Protein AF-A0A7C6DMF7-F1 (afdb_monomer_lite)

Radius of gyration: 14.87 Å; chains: 1; bounding box: 34×24×40 Å

Secondary structure (DSSP, 8-state):
--EEEESS-SSSEEEE---GGGHHHHHHHHHHHHHHHHS-PPP---------S-----

Sequence (58 aa):
YGARMTGAGFGGCTVALVRTEQVPAYVERASAAYEARTGLRARFHVCQVVDGAGEVVG

pLDDT: mean 95.38, std 4.43, range [70.5, 98.69]

Structure (mmCIF, N/CA/C/O backbone):
data_AF-A0A7C6DMF7-F1
#
_entry.id   AF-A0A7C6DMF7-F1
#
loop_
_atom_site.group_PDB
_atom_site.id
_atom_site.type_symbol
_atom_site.label_atom_id
_atom_site.label_alt_id
_atom_site.label_comp_id
_atom_site.label_asym_id
_atom_site.label_entity_id
_atom_site.label_seq_id
_atom_site.pdbx_PDB_ins_code
_atom_site.Cartn_x
_atom_site.Cartn_y
_atom_site.Cartn_z
_atom_site.occupancy
_atom_site.B_iso_or_equiv
_atom_site.auth_seq_id
_atom_site.auth_comp_id
_atom_site.auth_asym_id
_atom_site.auth_atom_id
_atom_site.pdbx_PDB_model_num
ATOM 1 N N . TYR A 1 1 ? -9.495 -10.556 -4.918 1.00 80.88 1 TYR A N 1
ATOM 2 C CA . TYR A 1 1 ? -8.344 -11.428 -4.632 1.00 80.88 1 TYR A CA 1
ATOM 3 C C . TYR A 1 1 ? -7.645 -10.915 -3.374 1.00 80.88 1 TYR A C 1
ATOM 5 O O . TYR A 1 1 ? -8.131 -9.955 -2.782 1.00 80.88 1 TYR A O 1
ATOM 13 N N . GLY A 1 2 ? -6.626 -11.632 -2.888 1.00 96.44 2 GLY A N 1
ATOM 14 C CA . GLY A 1 2 ? -6.026 -11.407 -1.568 1.00 96.44 2 GLY A CA 1
ATOM 15 C C . GLY A 1 2 ? -5.310 -10.064 -1.418 1.00 96.44 2 GLY A C 1
ATOM 16 O O . GLY A 1 2 ? -5.056 -9.359 -2.398 1.00 96.44 2 GLY A O 1
ATOM 17 N N . ALA A 1 3 ? -4.967 -9.740 -0.175 1.00 96.69 3 ALA A N 1
ATOM 18 C CA . ALA A 1 3 ? -4.193 -8.562 0.177 1.00 96.69 3 ALA A CA 1
ATOM 19 C C . ALA A 1 3 ? -3.085 -8.930 1.166 1.00 96.69 3 ALA A C 1
ATOM 21 O O . ALA A 1 3 ? -3.268 -9.811 2.007 1.00 96.69 3 ALA A O 1
ATOM 22 N N . ARG A 1 4 ? -1.942 -8.248 1.072 1.00 97.19 4 ARG A N 1
ATOM 23 C CA . A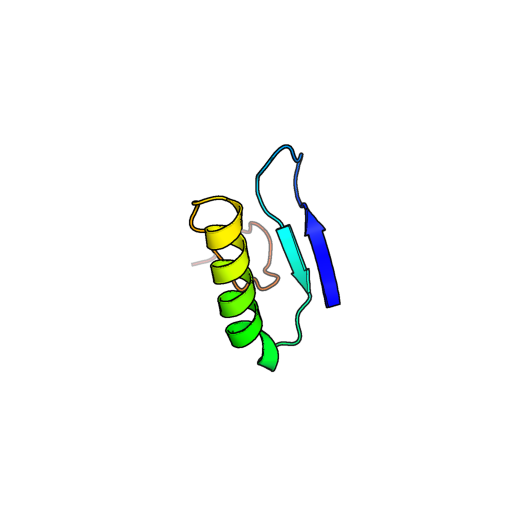RG A 1 4 ? -0.848 -8.365 2.044 1.00 97.19 4 ARG A CA 1
ATOM 24 C C . ARG A 1 4 ? -0.137 -7.036 2.236 1.00 97.19 4 ARG A C 1
ATOM 26 O O . ARG A 1 4 ? -0.178 -6.169 1.363 1.00 97.19 4 ARG A O 1
ATOM 33 N N . MET A 1 5 ? 0.573 -6.906 3.349 1.00 96.38 5 MET A N 1
ATOM 34 C CA . MET A 1 5 ? 1.558 -5.840 3.510 1.00 96.38 5 MET A CA 1
ATOM 35 C C . MET A 1 5 ? 2.703 -5.986 2.497 1.00 96.38 5 MET A C 1
ATOM 37 O O . MET A 1 5 ? 3.064 -7.099 2.096 1.00 96.38 5 MET A O 1
ATOM 41 N N . THR A 1 6 ? 3.271 -4.856 2.087 1.00 95.75 6 THR A N 1
ATOM 42 C CA . THR A 1 6 ? 4.465 -4.787 1.240 1.00 95.75 6 THR A CA 1
ATOM 43 C C . THR A 1 6 ? 5.525 -3.894 1.890 1.00 95.75 6 THR A C 1
ATOM 45 O O . THR A 1 6 ? 5.189 -2.971 2.631 1.00 95.75 6 THR A O 1
ATOM 48 N N . GLY A 1 7 ? 6.803 -4.173 1.631 1.00 94.56 7 GLY A N 1
ATOM 49 C CA . GLY A 1 7 ? 7.932 -3.530 2.311 1.00 94.56 7 GLY A CA 1
ATOM 50 C C . GLY A 1 7 ? 8.284 -4.172 3.660 1.00 94.56 7 GLY A C 1
ATOM 51 O O . GLY A 1 7 ? 7.928 -5.319 3.922 1.00 94.56 7 GLY A O 1
ATOM 52 N N . ALA A 1 8 ? 9.009 -3.429 4.503 1.00 95.25 8 ALA A N 1
ATOM 53 C CA . ALA A 1 8 ? 9.590 -3.923 5.759 1.00 95.25 8 ALA A CA 1
ATOM 54 C C . ALA A 1 8 ? 8.590 -4.067 6.925 1.00 95.25 8 ALA A C 1
ATOM 56 O O . ALA A 1 8 ? 8.874 -4.759 7.899 1.00 95.25 8 ALA A O 1
ATOM 57 N N . GLY A 1 9 ? 7.419 -3.432 6.833 1.00 93.56 9 GLY A N 1
ATOM 58 C CA . GLY A 1 9 ? 6.374 -3.494 7.853 1.00 93.56 9 GLY A CA 1
ATOM 59 C C . GLY A 1 9 ? 6.406 -2.387 8.902 1.00 93.56 9 GLY A C 1
ATOM 60 O O . GLY A 1 9 ? 6.914 -1.302 8.641 1.00 93.56 9 GLY A O 1
ATOM 61 N N . PHE A 1 10 ? 5.765 -2.648 10.054 1.00 93.56 10 PHE A N 1
ATOM 62 C CA . PHE A 1 10 ? 5.492 -1.668 11.127 1.00 93.56 10 PHE A CA 1
ATOM 63 C C . PHE A 1 10 ? 4.712 -0.420 10.667 1.00 93.56 10 PHE A C 1
ATOM 65 O O . PHE A 1 10 ? 4.769 0.638 11.286 1.00 93.56 10 PHE A O 1
ATOM 72 N N . GLY A 1 11 ? 3.968 -0.560 9.570 1.00 90.94 11 GLY A N 1
ATOM 73 C CA . GLY A 1 11 ? 3.303 0.525 8.859 1.00 90.94 11 GLY A CA 1
ATOM 74 C C . GLY A 1 11 ? 3.483 0.360 7.351 1.00 90.94 11 GLY A C 1
ATOM 75 O O . GLY A 1 11 ? 3.673 -0.753 6.855 1.00 90.94 11 GLY A O 1
ATOM 76 N N . GLY A 1 12 ? 3.439 1.476 6.622 1.00 93.81 12 GLY A N 1
ATOM 77 C CA . GLY A 1 12 ? 3.687 1.508 5.182 1.00 93.81 12 GLY A CA 1
ATOM 78 C C . GLY A 1 12 ? 2.457 1.162 4.344 1.00 93.81 12 GLY A C 1
ATOM 79 O O . GLY A 1 12 ? 1.363 1.668 4.592 1.00 93.81 12 GLY A O 1
ATOM 80 N N . CYS A 1 13 ? 2.653 0.332 3.318 1.00 95.69 13 CYS A N 1
ATOM 81 C CA . CYS A 1 13 ? 1.651 0.072 2.288 1.00 95.69 13 CYS A CA 1
ATOM 82 C C . CYS A 1 13 ? 1.166 -1.381 2.301 1.00 95.69 13 CYS A C 1
ATOM 84 O O . CYS A 1 13 ? 1.874 -2.314 2.687 1.00 95.69 13 CYS A O 1
ATOM 86 N N . THR A 1 14 ? -0.043 -1.579 1.784 1.00 96.69 14 THR A N 1
ATOM 87 C CA . THR A 1 14 ? -0.571 -2.900 1.437 1.00 96.69 14 THR A CA 1
ATOM 88 C C . THR A 1 14 ? -0.821 -2.973 -0.064 1.00 96.69 14 THR A C 1
ATOM 90 O O . THR A 1 14 ? -1.035 -1.951 -0.713 1.00 96.69 14 THR A O 1
ATOM 93 N N . VAL A 1 15 ? -0.777 -4.181 -0.620 1.00 97.12 15 VAL A N 1
ATOM 94 C CA . VAL A 1 15 ? -1.163 -4.459 -2.008 1.00 97.12 15 VAL A CA 1
ATOM 95 C C . VAL A 1 15 ? -2.357 -5.396 -1.974 1.00 97.12 15 VAL A C 1
ATOM 97 O O . VAL A 1 15 ? -2.302 -6.434 -1.312 1.00 97.12 15 VAL A O 1
ATOM 100 N N . ALA A 1 16 ? -3.420 -5.032 -2.6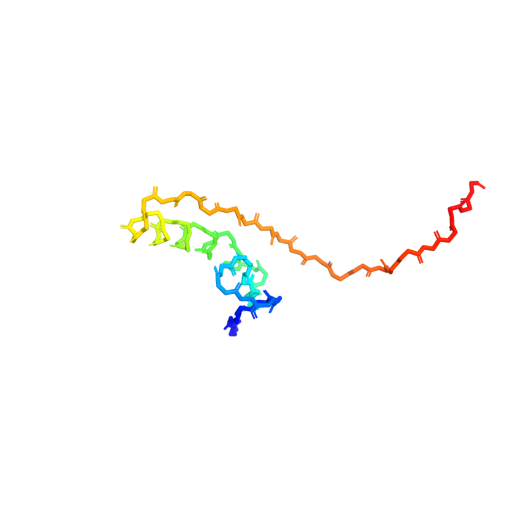87 1.00 97.56 16 ALA A N 1
ATOM 101 C CA . ALA A 1 16 ? -4.633 -5.824 -2.819 1.00 97.56 16 ALA A CA 1
ATOM 102 C C . ALA A 1 16 ? -4.914 -6.096 -4.295 1.00 97.56 16 ALA A C 1
ATOM 104 O O . ALA A 1 16 ? -4.997 -5.174 -5.104 1.00 97.56 16 ALA A O 1
ATOM 105 N N . LEU A 1 17 ? -5.083 -7.369 -4.638 1.00 96.94 17 LEU A N 1
ATOM 106 C CA . LEU A 1 17 ? -5.498 -7.767 -5.975 1.00 96.94 17 LEU A CA 1
ATOM 107 C C . LEU A 1 17 ? -7.030 -7.730 -6.034 1.00 96.94 17 LEU A C 1
ATOM 109 O O . LEU A 1 17 ? -7.722 -8.464 -5.325 1.00 96.94 17 LEU A O 1
ATOM 113 N N . VAL A 1 18 ? -7.594 -6.878 -6.881 1.00 96.62 18 VAL A N 1
ATOM 114 C CA . VAL A 1 18 ? -9.044 -6.653 -6.978 1.00 96.62 18 VAL A CA 1
ATOM 115 C C . VAL A 1 18 ? -9.460 -6.793 -8.439 1.00 96.62 18 VAL A C 1
ATOM 117 O O . VAL A 1 18 ? -8.670 -6.515 -9.335 1.00 96.62 18 VAL A O 1
ATOM 120 N N . ARG A 1 19 ? -10.684 -7.270 -8.690 1.00 97.31 19 ARG A N 1
ATOM 121 C CA . ARG A 1 19 ? -11.263 -7.202 -10.039 1.00 97.31 19 ARG A CA 1
ATOM 122 C C . ARG A 1 19 ? -11.382 -5.736 -10.458 1.00 97.31 19 ARG A C 1
ATOM 124 O O . ARG A 1 19 ? -11.813 -4.922 -9.643 1.00 97.31 19 ARG A O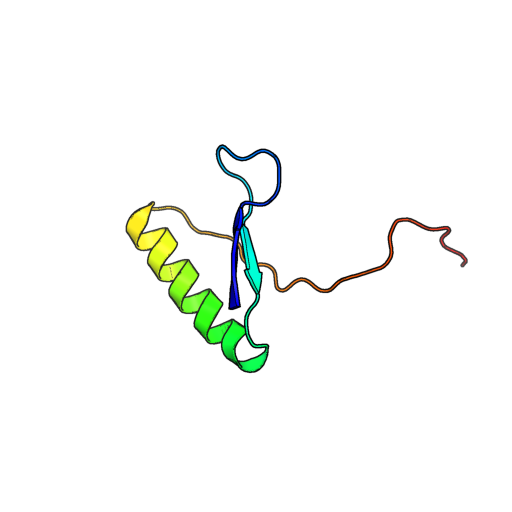 1
ATOM 131 N N . THR A 1 20 ? -11.006 -5.410 -11.689 1.00 95.88 20 THR A N 1
ATOM 132 C CA . THR A 1 20 ? -10.905 -4.027 -12.184 1.00 95.88 20 THR A CA 1
ATOM 133 C C . THR A 1 20 ? -12.197 -3.242 -11.969 1.00 95.88 20 THR A C 1
ATOM 135 O O . THR A 1 20 ? -12.183 -2.148 -11.412 1.00 95.88 20 THR A O 1
ATOM 138 N N . GLU A 1 21 ? -13.334 -3.842 -12.305 1.00 97.94 21 GLU A N 1
ATOM 139 C CA . GLU A 1 21 ? -14.665 -3.255 -12.165 1.00 97.94 21 GLU A CA 1
ATOM 140 C C . GLU A 1 21 ? -15.107 -3.054 -10.704 1.00 97.94 21 GLU A C 1
ATOM 142 O O . GLU A 1 21 ? -16.064 -2.338 -10.432 1.00 97.94 21 GLU A O 1
ATOM 147 N N . GLN A 1 22 ? -14.404 -3.662 -9.745 1.00 97.81 22 GLN A N 1
ATOM 148 C CA . GLN A 1 22 ? -14.681 -3.552 -8.311 1.00 97.81 22 GLN A CA 1
ATOM 149 C C . GLN A 1 22 ? -13.751 -2.562 -7.594 1.00 97.81 22 GLN A C 1
ATOM 151 O O . GLN A 1 22 ? -13.914 -2.351 -6.391 1.00 97.81 22 GLN A O 1
ATOM 156 N N . VAL A 1 23 ? -12.784 -1.951 -8.289 1.00 97.06 23 VAL A N 1
ATOM 157 C CA . VAL A 1 23 ? -11.815 -1.023 -7.682 1.00 97.06 23 VAL A CA 1
ATOM 158 C C . VAL A 1 23 ? -12.496 0.167 -6.985 1.00 97.06 23 VAL A C 1
ATOM 160 O O . VAL A 1 23 ? -12.181 0.380 -5.813 1.00 97.06 23 VAL A O 1
ATOM 163 N N . PRO A 1 24 ? -13.463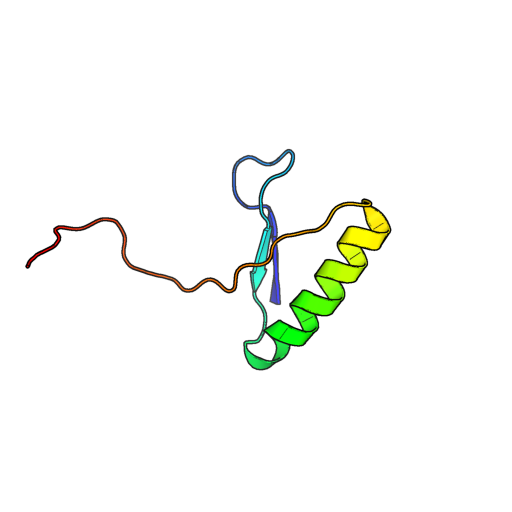 0.889 -7.594 1.00 97.50 24 PRO A N 1
ATOM 164 C CA . PRO A 1 24 ? -14.111 2.024 -6.927 1.00 97.50 24 PRO A CA 1
ATOM 165 C C . PRO A 1 24 ? -14.817 1.610 -5.628 1.00 97.50 24 PRO A C 1
ATOM 167 O O . PRO A 1 24 ? -14.574 2.176 -4.565 1.00 97.50 24 PRO A O 1
ATOM 170 N N . ALA A 1 25 ? -15.613 0.538 -5.687 1.00 98.19 25 ALA A N 1
ATOM 171 C CA . ALA A 1 25 ? -16.334 0.013 -4.529 1.00 98.19 25 ALA A CA 1
ATOM 172 C C . ALA A 1 25 ? -15.400 -0.553 -3.445 1.00 98.19 25 ALA A C 1
ATOM 174 O O . ALA A 1 25 ? -15.763 -0.608 -2.268 1.00 98.19 25 ALA A O 1
ATOM 175 N N . TYR A 1 26 ? -14.212 -1.031 -3.816 1.00 97.69 26 TYR A N 1
ATOM 176 C CA . TYR A 1 26 ? -13.196 -1.459 -2.861 1.00 97.69 26 TYR A CA 1
ATOM 177 C C . TYR A 1 26 ? -12.560 -0.268 -2.140 1.00 97.69 26 TYR A C 1
ATOM 179 O O . TYR A 1 26 ? -12.480 -0.301 -0.914 1.00 97.69 26 TYR A O 1
ATOM 187 N N . VAL A 1 27 ? -12.151 0.774 -2.874 1.00 97.44 27 VAL A N 1
ATOM 188 C CA . VAL A 1 27 ? -11.518 1.977 -2.306 1.00 97.44 27 VAL A CA 1
ATOM 189 C C . VAL A 1 27 ? -12.447 2.666 -1.311 1.00 97.44 27 VAL A C 1
ATOM 191 O O . VAL A 1 27 ? -12.022 2.929 -0.190 1.00 97.44 27 VAL A O 1
ATOM 194 N N . GLU A 1 28 ? -13.719 2.859 -1.665 1.00 97.94 28 GLU A N 1
ATOM 195 C CA . GLU A 1 28 ? -14.717 3.466 -0.772 1.00 97.94 28 GLU A CA 1
ATOM 196 C C . GLU A 1 28 ? -14.846 2.704 0.552 1.00 97.94 28 GLU A C 1
ATOM 198 O O . GLU A 1 28 ? -14.652 3.254 1.639 1.00 97.94 28 GLU A O 1
ATOM 203 N N . ARG A 1 29 ? -15.096 1.391 0.476 1.00 98.12 29 ARG A N 1
ATOM 204 C CA . ARG A 1 29 ? -15.280 0.559 1.674 1.00 98.12 29 ARG A CA 1
ATOM 205 C C . ARG A 1 29 ? -14.013 0.469 2.516 1.00 98.12 29 ARG A C 1
ATOM 207 O O . ARG A 1 29 ? -14.095 0.517 3.740 1.00 98.12 29 ARG A O 1
ATOM 214 N N . ALA A 1 30 ? -12.852 0.310 1.880 1.00 97.56 30 ALA A N 1
ATOM 215 C CA . ALA A 1 30 ? -11.581 0.199 2.583 1.00 97.56 30 ALA A CA 1
ATOM 216 C C . ALA A 1 30 ? -11.194 1.522 3.257 1.00 97.56 30 ALA A C 1
ATOM 218 O O . ALA A 1 30 ? -10.732 1.497 4.396 1.00 97.56 30 ALA A O 1
ATOM 219 N N . SER A 1 31 ? -11.423 2.658 2.592 1.00 97.62 31 SER A N 1
ATOM 220 C CA . SER A 1 31 ? -11.180 3.993 3.144 1.00 97.62 31 SER A CA 1
ATOM 221 C C . SER A 1 31 ? -12.055 4.254 4.368 1.00 97.62 31 SER A C 1
ATOM 223 O O . SER A 1 31 ? -11.531 4.528 5.448 1.00 97.62 31 SER A O 1
ATOM 225 N N . ALA A 1 32 ? -13.371 4.047 4.240 1.00 98.31 32 ALA A N 1
ATOM 226 C CA . ALA A 1 32 ? -14.316 4.240 5.337 1.00 98.31 32 ALA A CA 1
ATOM 227 C C . ALA A 1 32 ? -14.001 3.331 6.537 1.00 98.31 32 ALA A C 1
ATOM 229 O O . ALA A 1 32 ? -13.969 3.784 7.680 1.00 98.31 32 ALA A O 1
ATOM 230 N N . ALA A 1 33 ? -13.710 2.049 6.286 1.00 98.38 33 ALA A N 1
ATOM 231 C CA . ALA A 1 33 ? -13.355 1.106 7.343 1.00 98.38 33 ALA A CA 1
ATOM 232 C C . ALA A 1 33 ? -12.020 1.450 8.023 1.00 98.38 33 ALA A C 1
ATOM 234 O O . ALA A 1 33 ? -11.869 1.220 9.224 1.00 98.38 33 ALA A O 1
ATOM 235 N N . TYR A 1 34 ? -11.043 1.975 7.278 1.00 98.06 34 TYR A N 1
ATOM 236 C CA . TYR A 1 34 ? -9.751 2.376 7.828 1.00 98.06 34 TYR A CA 1
ATOM 237 C C . TYR A 1 34 ? -9.876 3.630 8.701 1.00 98.06 34 TYR A C 1
ATOM 239 O O . TYR A 1 34 ? -9.394 3.619 9.836 1.00 98.06 34 TYR A O 1
ATOM 247 N N . GLU A 1 35 ? -10.575 4.666 8.228 1.00 98.31 35 GLU A N 1
ATOM 248 C CA . GLU A 1 35 ? -10.800 5.905 8.987 1.00 98.31 35 GLU A CA 1
ATOM 249 C C . GLU A 1 35 ? -11.615 5.631 10.256 1.00 98.31 35 GLU A C 1
ATOM 251 O O . GLU A 1 35 ? -11.200 6.032 11.340 1.00 98.31 35 GLU A O 1
ATOM 256 N N . ALA A 1 36 ? -12.686 4.835 10.171 1.00 98.69 36 ALA A N 1
ATOM 257 C CA . ALA A 1 36 ? -13.490 4.467 11.339 1.00 98.69 36 ALA A CA 1
ATOM 258 C C . ALA A 1 36 ? -12.697 3.705 12.419 1.00 98.69 36 ALA A C 1
ATOM 260 O O . ALA A 1 36 ? -12.977 3.845 13.607 1.00 98.69 36 ALA A O 1
ATOM 261 N N . ARG A 1 37 ? -11.712 2.884 12.028 1.00 98.38 37 ARG A N 1
ATOM 262 C CA . ARG A 1 37 ? -10.926 2.062 12.967 1.00 98.38 37 ARG A CA 1
ATOM 263 C C . ARG A 1 37 ? -9.689 2.757 13.523 1.00 98.38 37 ARG A C 1
ATOM 265 O O . ARG A 1 37 ? -9.208 2.355 14.577 1.00 98.38 37 ARG A O 1
ATOM 272 N N . THR A 1 38 ? -9.133 3.719 12.793 1.00 97.50 38 THR A N 1
ATOM 273 C CA . THR A 1 38 ? -7.820 4.307 13.111 1.00 97.50 38 THR A CA 1
ATOM 274 C C . THR A 1 38 ? -7.870 5.810 13.359 1.00 97.50 38 THR A C 1
ATOM 276 O O . THR A 1 38 ? -6.924 6.355 13.917 1.00 97.50 38 THR A O 1
ATOM 279 N N . GLY A 1 39 ? -8.938 6.490 12.932 1.00 98.31 39 GLY A N 1
ATOM 280 C CA . GLY A 1 39 ? -9.021 7.952 12.888 1.00 98.31 39 GLY A CA 1
ATOM 281 C C . GLY A 1 39 ? -8.142 8.595 11.809 1.00 98.31 39 GLY A C 1
ATOM 282 O O . GLY A 1 39 ? -8.038 9.817 11.757 1.00 98.31 39 GLY A O 1
ATOM 283 N N . LEU A 1 40 ? -7.488 7.799 10.956 1.00 97.00 40 LEU A N 1
ATOM 284 C CA . LEU A 1 40 ? -6.566 8.272 9.927 1.00 97.00 40 LEU A CA 1
ATOM 285 C C . LEU A 1 40 ? -7.165 8.106 8.532 1.00 97.00 40 LEU A C 1
ATOM 287 O O . LEU A 1 40 ? -7.857 7.132 8.245 1.00 97.00 40 LEU A O 1
ATOM 291 N N . ARG A 1 41 ? -6.808 9.011 7.618 1.00 96.75 41 ARG A N 1
ATOM 292 C CA . ARG A 1 41 ? -7.173 8.896 6.201 1.00 96.75 41 ARG A CA 1
ATOM 293 C C . ARG A 1 41 ? -6.108 8.133 5.426 1.00 96.75 41 ARG A C 1
ATOM 295 O O . ARG A 1 41 ? -4.952 8.552 5.368 1.00 96.75 41 ARG A O 1
ATOM 302 N N . ALA A 1 42 ? -6.498 7.014 4.821 1.00 95.00 42 ALA A N 1
ATOM 303 C CA . ALA A 1 42 ? -5.628 6.249 3.935 1.00 95.00 42 ALA A CA 1
ATOM 304 C C . ALA A 1 42 ? -5.538 6.896 2.543 1.00 95.00 42 ALA A C 1
ATOM 306 O O . ALA A 1 42 ? -6.484 7.520 2.065 1.00 95.00 42 ALA A O 1
ATOM 307 N N . ARG A 1 43 ? -4.399 6.702 1.870 1.00 96.50 43 ARG A N 1
ATOM 308 C CA . ARG A 1 43 ? -4.225 7.022 0.446 1.00 96.50 43 ARG A CA 1
ATOM 309 C C . ARG A 1 43 ? -4.276 5.735 -0.367 1.00 96.50 43 ARG A C 1
ATOM 311 O O . ARG A 1 43 ? -3.625 4.757 -0.004 1.00 96.50 43 ARG A O 1
ATOM 318 N N . PHE A 1 44 ? -5.022 5.755 -1.466 1.00 95.69 44 PHE A N 1
ATOM 319 C CA . PHE A 1 44 ? -5.165 4.621 -2.374 1.00 95.69 44 PHE A CA 1
ATOM 320 C C . PHE A 1 44 ? -4.587 4.971 -3.744 1.00 95.69 44 PHE A C 1
ATOM 322 O O . PHE A 1 44 ? -4.838 6.052 -4.272 1.00 95.69 44 PHE A O 1
ATOM 329 N N . HIS A 1 45 ? -3.833 4.036 -4.321 1.00 95.19 45 HIS A N 1
ATOM 330 C CA . HIS A 1 45 ? -3.248 4.149 -5.653 1.00 95.19 45 HIS A CA 1
ATOM 331 C C . HIS A 1 45 ? -3.667 2.933 -6.482 1.00 95.19 45 HIS A C 1
ATOM 333 O O . HIS A 1 45 ? -3.480 1.794 -6.052 1.00 95.19 45 HIS A O 1
ATOM 339 N N . VAL A 1 46 ? -4.244 3.171 -7.662 1.00 94.56 46 VAL A N 1
ATOM 340 C CA . VAL A 1 46 ? -4.518 2.110 -8.638 1.00 94.56 46 VAL A CA 1
ATOM 341 C C . VAL A 1 46 ? -3.252 1.922 -9.461 1.00 94.56 46 VAL A C 1
ATOM 343 O O . VAL A 1 46 ? -2.949 2.728 -10.335 1.00 94.56 46 VAL A O 1
ATOM 346 N N . CYS A 1 47 ? -2.473 0.900 -9.118 1.00 93.38 47 CYS A N 1
ATOM 347 C CA . CYS A 1 47 ? -1.154 0.685 -9.704 1.00 93.38 47 CYS A CA 1
ATOM 348 C C . CYS A 1 47 ? -1.218 -0.185 -10.963 1.00 93.38 47 CYS A C 1
ATOM 350 O O . CYS A 1 47 ? -1.978 -1.153 -11.026 1.00 93.38 47 CYS A O 1
ATOM 352 N N . GLN A 1 48 ? -0.345 0.119 -11.921 1.00 92.31 48 GLN A N 1
ATOM 353 C CA . GLN A 1 48 ? -0.038 -0.727 -13.070 1.00 92.31 48 GLN A CA 1
ATOM 354 C C . GLN A 1 48 ? 1.443 -1.108 -13.028 1.00 92.31 48 GLN A C 1
ATOM 356 O O . GLN A 1 48 ? 2.265 -0.363 -12.493 1.00 92.31 48 GLN A O 1
ATOM 361 N N . VAL A 1 49 ? 1.772 -2.2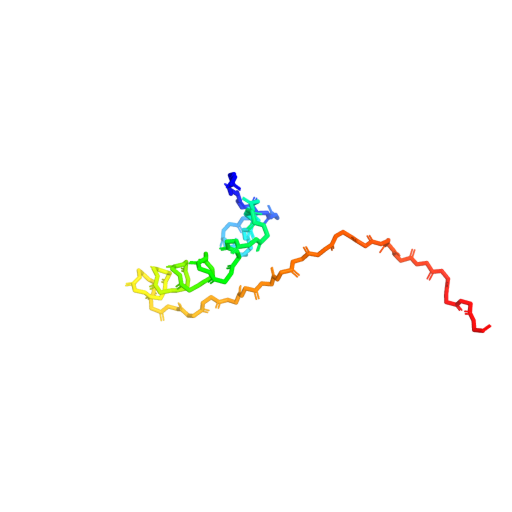86 -13.558 1.00 91.69 49 VAL A N 1
ATOM 362 C CA . VAL A 1 49 ? 3.170 -2.687 -13.748 1.00 91.69 49 VAL A CA 1
ATOM 363 C C . VAL A 1 49 ? 3.737 -1.858 -14.893 1.00 91.69 49 VAL A C 1
ATOM 365 O O . VAL A 1 49 ? 3.098 -1.732 -15.934 1.00 91.69 49 VAL A O 1
ATOM 368 N N . VAL A 1 50 ? 4.914 -1.289 -14.673 1.00 95.06 50 VAL A N 1
ATOM 369 C CA . VAL A 1 50 ? 5.637 -0.459 -15.637 1.00 95.06 50 VAL A CA 1
ATOM 370 C C . VAL A 1 50 ? 7.094 -0.901 -15.687 1.00 95.06 50 VAL A C 1
ATOM 372 O O . VAL A 1 50 ? 7.561 -1.596 -14.778 1.00 95.06 50 VAL A O 1
ATOM 375 N N . ASP A 1 51 ? 7.799 -0.487 -16.736 1.00 95.88 51 ASP A N 1
ATOM 376 C CA . ASP A 1 51 ? 9.233 -0.723 -16.859 1.00 95.88 51 ASP A CA 1
ATOM 377 C C . ASP A 1 51 ? 10.028 0.003 -15.763 1.00 95.88 51 ASP A C 1
ATOM 379 O O . ASP A 1 51 ? 9.584 0.989 -15.166 1.00 95.88 51 ASP A O 1
ATOM 383 N N . GLY A 1 52 ? 11.220 -0.526 -15.483 1.00 95.81 52 GLY A N 1
ATOM 384 C CA . GLY A 1 52 ? 12.181 0.098 -14.578 1.00 95.81 52 GLY A CA 1
ATOM 385 C C . GLY A 1 52 ? 12.868 1.320 -15.194 1.00 95.81 52 GLY A C 1
ATOM 386 O O . GLY A 1 52 ? 12.552 1.752 -16.300 1.00 95.81 52 GLY A O 1
ATOM 387 N N . ALA A 1 53 ? 13.844 1.875 -14.474 1.00 96.12 53 ALA A N 1
ATOM 388 C CA . ALA A 1 53 ? 14.653 2.978 -14.988 1.00 96.12 53 ALA A CA 1
ATOM 389 C C . ALA A 1 53 ? 15.378 2.585 -16.291 1.00 96.12 53 ALA A C 1
ATOM 391 O O . ALA A 1 53 ? 15.949 1.498 -16.381 1.00 96.12 53 ALA A O 1
ATOM 392 N N . GLY A 1 54 ? 15.384 3.496 -17.264 1.00 95.38 54 GLY A N 1
ATOM 393 C CA . GLY A 1 54 ? 16.017 3.318 -18.569 1.00 95.38 54 GLY A CA 1
ATOM 394 C C . GLY A 1 54 ? 16.496 4.648 -19.150 1.00 95.38 54 GLY A C 1
ATOM 395 O O . GLY A 1 54 ? 16.209 5.715 -18.603 1.00 95.38 54 GLY A O 1
ATOM 396 N N . GLU A 1 55 ? 17.255 4.580 -20.241 1.00 95.62 55 GLU A N 1
ATOM 397 C CA . GLU A 1 55 ? 17.722 5.761 -20.967 1.00 95.62 55 GLU A CA 1
ATOM 398 C C . GLU A 1 55 ? 16.536 6.520 -21.579 1.00 95.62 55 GLU A C 1
ATOM 400 O O . GLU A 1 55 ? 15.671 5.932 -22.228 1.00 95.62 55 GLU A O 1
ATOM 405 N N . VAL A 1 56 ? 16.494 7.838 -21.368 1.00 94.12 56 VAL A N 1
ATOM 406 C CA . VAL A 1 56 ? 15.506 8.705 -22.014 1.00 94.12 56 VAL A CA 1
ATOM 407 C C . VAL A 1 56 ? 16.066 9.096 -23.374 1.00 94.12 56 VAL A C 1
ATOM 409 O O . VAL A 1 56 ? 16.897 9.998 -23.469 1.00 94.12 56 VAL A O 1
ATOM 412 N N . VAL A 1 57 ? 15.626 8.398 -24.417 1.00 85.75 57 VAL A N 1
ATOM 413 C CA . VAL A 1 57 ? 15.978 8.749 -25.795 1.00 85.75 57 VAL A CA 1
ATOM 414 C C . VAL A 1 57 ? 15.011 9.838 -26.259 1.00 85.75 57 VAL A C 1
ATOM 416 O O . VAL A 1 57 ? 13.802 9.607 -26.313 1.00 85.75 57 VAL A O 1
ATOM 419 N N . GLY A 1 58 ? 15.547 11.038 -26.485 1.00 70.50 58 GLY A N 1
ATOM 420 C CA . GLY A 1 58 ? 14.815 12.195 -27.011 1.00 70.50 58 GLY A C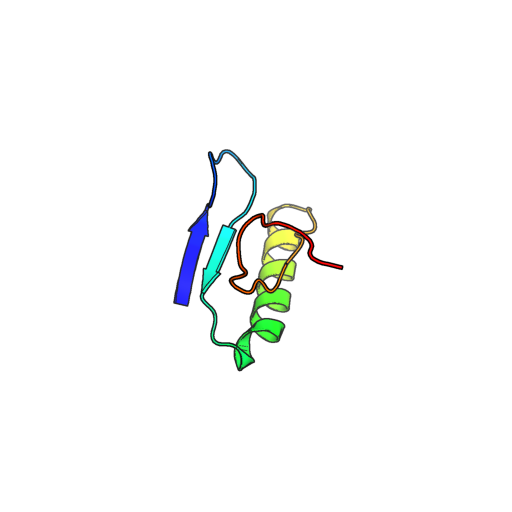A 1
ATOM 421 C C . GLY A 1 58 ? 14.649 12.163 -28.522 1.00 70.50 58 GLY A C 1
ATOM 422 O O . GLY A 1 58 ? 15.490 11.526 -29.195 1.00 70.50 58 GLY A O 1
#

Foldseek 3Di:
DDKDDDDDDPDDDMDDDDDPVCVVVCCVVVQVVCCVVPVDGDDDDPDDDDDDDDDDDD